Protein AF-A0A6B8VUT7-F1 (afdb_monomer_lite)

Secondary structure (DSSP, 8-state):
-PPPPB--TTT---SB-GGGEEE-TTSTTSEEEEEHHHHHHHHHHHHHHHHT--HHHHHHT--SEEE-TTT--EEEGGGEEE-TTSTTSEEEEEHHHHHHHHHHHHHHHHHHHHS--

Structure (mmCIF, N/CA/C/O backbone):
data_AF-A0A6B8VUT7-F1
#
_entry.id   AF-A0A6B8VUT7-F1
#
loop_
_atom_site.group_PDB
_atom_site.id
_atom_site.type_symbol
_atom_site.label_atom_id
_atom_site.label_alt_id
_atom_site.label_comp_id
_atom_site.label_asym_id
_atom_site.label_entity_id
_atom_site.label_seq_id
_atom_site.pdbx_PDB_ins_code
_atom_site.Cartn_x
_atom_site.Cartn_y
_atom_site.Cartn_z
_atom_site.occupancy
_atom_site.B_iso_or_equiv
_atom_site.auth_seq_id
_atom_site.auth_comp_id
_atom_site.auth_asym_id
_atom_site.auth_atom_id
_atom_site.pdbx_PDB_model_num
ATOM 1 N N . MET A 1 1 ? 16.690 -17.423 -32.314 1.00 42.66 1 MET A N 1
ATOM 2 C CA . MET A 1 1 ? 15.852 -16.306 -31.819 1.00 42.66 1 MET A CA 1
ATOM 3 C C . MET A 1 1 ? 16.612 -15.572 -30.718 1.00 42.66 1 MET A C 1
ATOM 5 O O . MET A 1 1 ? 16.993 -16.206 -29.741 1.00 42.66 1 MET A O 1
ATOM 9 N N . GLY A 1 2 ? 16.933 -14.287 -30.903 1.00 60.50 2 GLY A N 1
ATOM 10 C CA . GLY A 1 2 ? 17.721 -13.513 -29.932 1.00 60.50 2 GLY A CA 1
ATOM 11 C C . GLY A 1 2 ? 16.927 -13.220 -28.656 1.00 60.50 2 GLY A C 1
ATOM 12 O O . GLY A 1 2 ? 15.761 -12.843 -28.732 1.00 60.50 2 GLY A O 1
ATOM 13 N N . LYS A 1 3 ? 17.537 -13.405 -27.477 1.00 61.84 3 LYS A N 1
ATOM 14 C CA . LYS A 1 3 ? 16.908 -13.043 -26.193 1.00 61.84 3 LYS A CA 1
ATOM 15 C C . LYS A 1 3 ? 16.643 -11.528 -26.163 1.00 61.84 3 LYS A C 1
ATOM 17 O O . LYS A 1 3 ? 17.546 -10.773 -26.531 1.00 61.84 3 LYS A O 1
ATOM 22 N N . PRO A 1 4 ? 15.465 -11.066 -25.706 1.00 66.25 4 PRO A N 1
ATOM 23 C CA . PRO A 1 4 ? 15.194 -9.639 -25.644 1.00 66.25 4 PRO A CA 1
ATOM 24 C C . PRO A 1 4 ? 16.096 -8.978 -24.597 1.00 66.25 4 PRO A C 1
ATOM 26 O O . PRO A 1 4 ? 16.273 -9.503 -23.493 1.00 66.25 4 PRO A O 1
ATOM 29 N N . ARG A 1 5 ? 16.689 -7.843 -24.977 1.00 78.06 5 ARG A N 1
ATOM 30 C CA . ARG A 1 5 ? 17.632 -7.060 -24.172 1.00 78.06 5 ARG A CA 1
ATOM 31 C C . ARG A 1 5 ? 16.873 -5.923 -23.498 1.00 78.06 5 ARG A C 1
ATOM 33 O O . ARG A 1 5 ? 16.261 -5.109 -24.181 1.00 78.06 5 ARG A O 1
ATOM 40 N N . TYR A 1 6 ? 16.918 -5.867 -22.171 1.00 86.50 6 TYR A N 1
ATOM 41 C CA . TYR A 1 6 ? 16.298 -4.797 -21.388 1.00 86.50 6 TYR A CA 1
ATOM 42 C C . TYR A 1 6 ? 17.355 -3.976 -20.653 1.00 86.50 6 TYR A C 1
ATOM 44 O O . TYR A 1 6 ? 18.404 -4.494 -20.262 1.00 86.50 6 TYR A O 1
ATOM 52 N N . ARG A 1 7 ? 17.046 -2.699 -20.424 1.00 93.31 7 ARG A N 1
ATOM 53 C CA . ARG A 1 7 ? 17.853 -1.776 -19.621 1.00 93.31 7 ARG 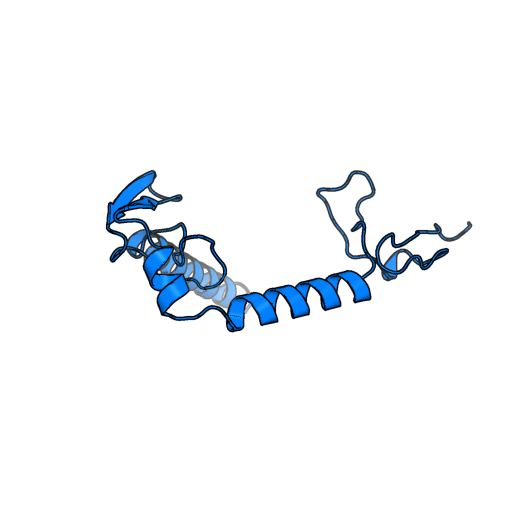A CA 1
ATOM 54 C C . ARG A 1 7 ? 17.096 -1.401 -18.356 1.00 93.31 7 ARG A C 1
ATOM 56 O O . ARG A 1 7 ? 15.909 -1.089 -18.414 1.00 93.31 7 ARG A O 1
ATOM 63 N N . CYS A 1 8 ? 17.778 -1.419 -17.214 1.00 95.94 8 CYS A N 1
ATOM 64 C CA . CYS A 1 8 ? 17.235 -0.874 -15.975 1.00 95.94 8 CYS A CA 1
ATOM 65 C C . CYS A 1 8 ? 17.685 0.588 -15.825 1.00 95.94 8 CYS A C 1
ATOM 67 O O . CYS A 1 8 ? 18.880 0.811 -15.663 1.00 95.94 8 CYS A O 1
ATOM 69 N N . PRO A 1 9 ? 16.780 1.582 -15.799 1.00 94.75 9 PRO A N 1
ATOM 70 C CA . PRO A 1 9 ? 17.174 2.990 -15.694 1.00 94.75 9 PRO A CA 1
ATOM 71 C C . PRO A 1 9 ? 17.684 3.395 -14.300 1.00 94.75 9 PRO A C 1
ATOM 73 O O . PRO A 1 9 ? 18.161 4.503 -14.131 1.00 94.75 9 PRO A O 1
ATOM 76 N N . ASP A 1 10 ? 17.564 2.527 -13.291 1.00 94.94 10 ASP A N 1
ATOM 77 C CA . ASP A 1 10 ? 17.937 2.838 -11.900 1.00 94.94 10 ASP A CA 1
ATOM 78 C C . ASP A 1 10 ? 19.337 2.344 -11.510 1.00 94.94 10 ASP A C 1
ATOM 80 O O . ASP A 1 10 ? 19.945 2.875 -10.594 1.00 94.94 10 ASP A O 1
ATOM 84 N N . CYS A 1 11 ? 19.845 1.302 -12.168 1.00 95.62 11 CYS A N 1
ATOM 85 C CA . CYS A 1 11 ? 21.237 0.856 -12.000 1.00 95.62 11 CYS A CA 1
ATOM 86 C C . CYS A 1 11 ? 22.015 0.869 -13.315 1.00 95.62 11 CYS A C 1
ATOM 88 O O . CYS A 1 11 ? 23.101 0.309 -13.378 1.00 95.62 11 CYS A O 1
ATOM 90 N N . GLU A 1 12 ? 21.400 1.404 -14.369 1.00 94.81 12 GLU A N 1
ATOM 91 C CA . GLU A 1 12 ? 21.933 1.565 -15.726 1.00 94.81 12 GLU A CA 1
ATOM 92 C C . GLU A 1 12 ? 22.423 0.284 -16.417 1.00 94.81 12 GLU A C 1
ATOM 94 O O . GLU A 1 12 ? 22.817 0.330 -17.576 1.00 94.81 12 GLU A O 1
ATOM 99 N N . ARG A 1 13 ? 22.298 -0.882 -15.768 1.00 93.69 13 ARG A N 1
ATOM 100 C CA . ARG A 1 13 ? 22.613 -2.189 -16.348 1.00 93.69 13 ARG A CA 1
ATOM 101 C C . ARG A 1 13 ? 21.796 -2.432 -17.614 1.00 93.69 13 ARG A C 1
ATOM 103 O O . ARG A 1 13 ? 20.560 -2.361 -17.603 1.00 93.69 13 ARG A O 1
ATOM 110 N N . GLU A 1 14 ? 22.505 -2.787 -18.674 1.00 93.56 14 GLU A N 1
ATOM 111 C CA . GLU A 1 14 ? 21.962 -3.098 -19.992 1.00 93.56 14 GLU A CA 1
ATOM 112 C C . GLU A 1 14 ? 21.970 -4.604 -20.265 1.00 93.56 14 GLU A C 1
ATOM 114 O O . GLU A 1 14 ? 22.536 -5.390 -19.505 1.00 93.56 14 GLU A O 1
ATOM 119 N N . ASN A 1 15 ? 21.340 -5.015 -21.371 1.00 90.19 15 ASN A N 1
ATOM 120 C CA . ASN A 1 15 ? 21.291 -6.409 -21.830 1.00 90.19 15 ASN A CA 1
ATOM 121 C C . ASN A 1 15 ? 20.771 -7.402 -20.773 1.00 90.19 15 ASN A C 1
ATOM 123 O O . ASN A 1 15 ? 21.081 -8.593 -20.812 1.00 90.19 15 ASN A O 1
ATOM 127 N N . LEU A 1 16 ? 19.951 -6.925 -19.835 1.00 90.44 16 LEU A N 1
ATOM 128 C CA . LEU A 1 16 ? 19.370 -7.761 -18.798 1.00 90.44 16 LEU A CA 1
ATOM 129 C C . LEU A 1 16 ? 18.327 -8.701 -19.405 1.00 90.44 16 LEU A C 1
ATOM 131 O O . LEU A 1 16 ? 17.507 -8.305 -20.237 1.00 90.44 16 LEU A O 1
ATOM 135 N N . ALA A 1 17 ? 18.337 -9.949 -18.937 1.00 91.81 17 ALA A N 1
ATOM 136 C CA . ALA A 1 17 ? 17.335 -10.935 -19.308 1.00 91.81 17 ALA A CA 1
ATOM 137 C C . ALA A 1 17 ? 15.948 -10.540 -18.781 1.00 91.81 17 ALA A C 1
ATOM 139 O O . ALA A 1 17 ? 15.818 -9.975 -17.697 1.00 91.81 17 ALA A O 1
ATOM 140 N N . VAL A 1 18 ? 14.895 -10.946 -19.494 1.00 90.56 18 VAL A N 1
ATOM 141 C CA . VAL A 1 18 ? 13.486 -10.737 -19.102 1.00 90.56 18 VAL A CA 1
ATOM 142 C C . VAL A 1 18 ? 13.203 -11.197 -17.663 1.00 90.56 18 VAL A C 1
ATOM 144 O O . VAL A 1 18 ? 12.431 -10.572 -16.938 1.00 90.56 18 VAL A O 1
ATOM 147 N N . SER A 1 19 ? 13.840 -12.290 -17.229 1.00 91.75 19 SER A N 1
ATOM 148 C CA . SER A 1 19 ? 13.694 -12.854 -15.881 1.00 91.75 19 SER A CA 1
ATOM 149 C C . SER A 1 19 ? 14.190 -11.920 -14.773 1.00 91.75 19 SER A C 1
ATOM 151 O O . SER A 1 19 ? 13.760 -12.058 -13.629 1.00 91.75 19 SER A O 1
ATOM 153 N N . GLN A 1 20 ? 15.033 -10.939 -15.107 1.00 95.50 20 GLN A N 1
ATOM 154 C CA . GLN A 1 20 ? 15.515 -9.909 -14.187 1.00 95.50 20 GLN A CA 1
ATOM 155 C C . GLN A 1 20 ? 14.477 -8.820 -13.916 1.00 95.50 20 GLN A C 1
ATOM 157 O O . GLN A 1 20 ? 14.744 -7.927 -13.118 1.00 95.50 20 GLN A O 1
ATOM 162 N N . PHE A 1 21 ? 13.288 -8.895 -14.515 1.00 95.56 21 PHE A N 1
ATOM 163 C CA . PHE A 1 21 ? 12.183 -7.963 -14.302 1.00 95.56 21 PHE A CA 1
ATOM 164 C C . PHE A 1 21 ? 10.962 -8.715 -13.759 1.00 95.56 21 PHE A C 1
ATOM 166 O O . PHE A 1 21 ? 10.794 -9.925 -13.966 1.00 95.56 21 PHE A O 1
ATOM 173 N N . TYR A 1 22 ? 10.118 -8.023 -12.995 1.00 95.75 22 TYR A N 1
ATOM 174 C CA . TYR A 1 22 ? 8.835 -8.583 -12.575 1.00 95.75 22 TYR A CA 1
ATOM 175 C C . TYR A 1 22 ? 7.845 -8.527 -13.736 1.00 95.75 22 TYR A C 1
ATOM 177 O O . TYR A 1 22 ? 7.964 -7.692 -14.632 1.00 95.75 22 TYR A O 1
ATOM 185 N N . PHE A 1 23 ? 6.879 -9.441 -13.731 1.00 95.19 23 PHE A N 1
ATOM 186 C CA . PHE A 1 23 ? 5.731 -9.335 -14.620 1.00 95.19 23 PHE A CA 1
ATOM 187 C C . PHE A 1 23 ? 4.830 -8.196 -14.137 1.00 95.19 23 PHE A C 1
ATOM 189 O O . PHE A 1 23 ? 4.543 -8.108 -12.943 1.00 95.19 23 PHE A O 1
ATOM 196 N N . ASP A 1 24 ? 4.409 -7.334 -15.057 1.00 94.56 24 ASP A N 1
ATOM 197 C CA . ASP A 1 24 ? 3.531 -6.207 -14.759 1.00 94.56 24 ASP A CA 1
ATOM 198 C C . ASP A 1 24 ? 2.478 -6.067 -15.858 1.00 94.56 24 ASP A C 1
ATOM 200 O O . ASP A 1 24 ? 2.746 -5.541 -16.938 1.00 94.56 24 ASP A O 1
ATOM 204 N N . LYS A 1 25 ? 1.264 -6.537 -15.558 1.00 94.69 25 LYS A N 1
ATOM 205 C CA . LYS A 1 25 ? 0.118 -6.489 -16.475 1.00 94.69 25 LYS A CA 1
ATOM 206 C C . LYS A 1 25 ? -0.383 -5.072 -16.767 1.00 94.69 25 LYS A C 1
ATOM 208 O O . LYS A 1 25 ? -1.189 -4.897 -17.669 1.00 94.69 25 LYS A O 1
ATOM 213 N N . THR A 1 26 ? 0.042 -4.076 -15.988 1.00 93.56 26 THR A N 1
ATOM 214 C CA . THR A 1 26 ? -0.363 -2.676 -16.188 1.00 93.56 26 THR A CA 1
ATOM 215 C C . THR A 1 26 ? 0.497 -1.966 -17.231 1.00 93.56 26 THR A C 1
ATOM 217 O O . THR A 1 26 ? 0.165 -0.865 -17.665 1.00 93.56 26 THR A O 1
ATOM 220 N N . LYS A 1 27 ? 1.617 -2.576 -17.639 1.00 90.31 27 LYS A N 1
ATOM 221 C CA . LYS A 1 27 ? 2.547 -2.014 -18.618 1.00 90.31 27 LYS A CA 1
ATOM 222 C C . LYS A 1 27 ? 2.321 -2.653 -19.988 1.00 90.31 27 LYS A C 1
ATOM 224 O O . LYS A 1 27 ? 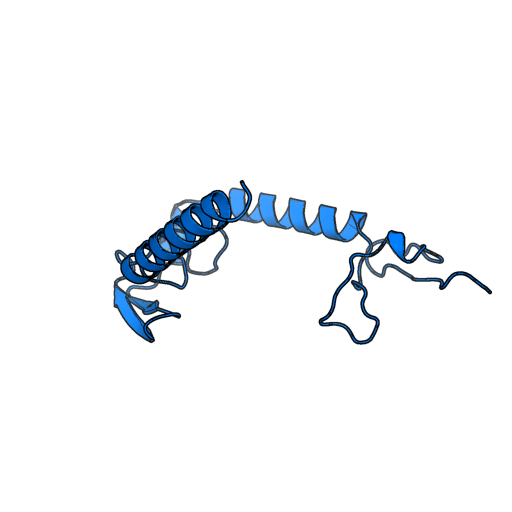2.225 -3.877 -20.049 1.00 90.31 27 LYS A O 1
ATOM 229 N N . PRO A 1 28 ? 2.361 -1.878 -21.091 1.00 87.75 28 PRO A N 1
ATOM 230 C CA . PRO A 1 28 ? 2.236 -2.429 -22.444 1.00 87.75 28 PRO A CA 1
ATOM 231 C C . PRO A 1 28 ? 3.254 -3.540 -22.746 1.00 87.75 28 PRO A C 1
ATOM 233 O O . PRO A 1 28 ? 2.933 -4.522 -23.401 1.00 87.75 28 PRO A O 1
ATOM 236 N N . ALA A 1 29 ? 4.472 -3.427 -22.206 1.00 85.75 29 ALA A N 1
ATOM 237 C CA . ALA A 1 29 ? 5.533 -4.423 -22.372 1.00 85.75 29 ALA A CA 1
ATOM 238 C C . ALA A 1 29 ? 5.395 -5.664 -21.460 1.00 85.75 29 ALA A C 1
ATOM 240 O O . ALA A 1 29 ? 6.249 -6.549 -21.497 1.00 85.75 29 ALA A O 1
ATOM 241 N N . GLY A 1 30 ? 4.387 -5.716 -20.580 1.00 91.62 30 GLY A N 1
ATOM 242 C CA . GLY A 1 30 ? 4.160 -6.825 -19.646 1.00 91.62 30 GLY A CA 1
ATOM 243 C C . GLY A 1 30 ? 5.237 -6.998 -18.564 1.00 91.62 30 GLY A C 1
ATOM 244 O O . GLY A 1 30 ? 5.281 -8.028 -17.886 1.00 91.62 30 GLY A O 1
ATOM 245 N N . ARG A 1 31 ? 6.151 -6.034 -18.408 1.00 92.94 31 ARG A N 1
ATOM 246 C CA . ARG A 1 31 ? 7.310 -6.108 -17.504 1.00 92.94 31 ARG A CA 1
ATOM 247 C C . ARG A 1 31 ? 7.503 -4.813 -16.729 1.00 92.94 31 ARG A C 1
ATOM 249 O O . ARG A 1 31 ? 7.190 -3.730 -17.220 1.00 92.94 31 ARG A O 1
ATOM 256 N N . SER A 1 32 ? 8.059 -4.934 -15.525 1.00 94.06 32 SER A N 1
ATOM 257 C CA . SER A 1 32 ? 8.444 -3.784 -14.711 1.00 94.06 32 SER A CA 1
ATOM 258 C C . SER A 1 32 ? 9.543 -2.963 -15.386 1.00 94.06 32 SER A C 1
ATOM 260 O O . SER A 1 32 ? 10.411 -3.502 -16.063 1.00 94.06 32 SER A O 1
ATOM 262 N N . THR A 1 33 ? 9.545 -1.652 -15.144 1.00 93.38 33 THR A N 1
ATOM 263 C CA . THR A 1 33 ? 10.583 -0.735 -15.645 1.00 93.38 33 THR A CA 1
ATOM 264 C C . THR A 1 33 ? 11.947 -0.991 -15.000 1.00 93.38 33 THR A C 1
ATOM 266 O O . THR A 1 33 ? 12.983 -0.874 -15.645 1.00 93.38 33 THR A O 1
ATOM 269 N N . TYR A 1 34 ? 11.956 -1.343 -13.714 1.00 95.88 34 TYR A N 1
ATOM 270 C CA . TYR A 1 34 ? 13.175 -1.599 -12.953 1.00 95.88 34 TYR A CA 1
ATOM 271 C C . TYR A 1 34 ? 13.435 -3.095 -12.830 1.00 95.88 34 TYR A C 1
ATOM 273 O O . TYR A 1 34 ? 12.494 -3.892 -12.739 1.00 95.88 34 TYR A O 1
ATOM 281 N N . CYS A 1 35 ? 14.711 -3.471 -12.748 1.00 96.56 35 CYS A N 1
ATOM 282 C CA . CYS A 1 35 ? 15.081 -4.846 -12.450 1.00 96.56 35 CYS A CA 1
ATOM 283 C C . CYS A 1 35 ? 14.645 -5.247 -11.029 1.00 96.56 35 CYS A C 1
ATOM 285 O O . CYS A 1 35 ? 14.301 -4.410 -10.181 1.00 96.56 35 CYS A O 1
ATOM 287 N N . ARG A 1 36 ? 14.652 -6.552 -10.752 1.00 96.88 36 ARG A N 1
ATOM 288 C CA . ARG A 1 36 ? 14.215 -7.136 -9.480 1.00 96.88 36 ARG A CA 1
ATOM 289 C C . ARG A 1 36 ? 15.018 -6.602 -8.301 1.00 96.88 36 ARG A C 1
ATOM 291 O O . ARG A 1 36 ? 14.413 -6.299 -7.273 1.00 96.88 36 ARG A O 1
ATOM 298 N N . ASP A 1 37 ? 16.329 -6.440 -8.457 1.00 97.25 37 ASP A N 1
ATOM 299 C CA . ASP A 1 37 ? 17.210 -5.932 -7.400 1.00 97.25 37 ASP A CA 1
ATOM 300 C C . ASP A 1 37 ? 16.869 -4.488 -7.042 1.00 97.25 37 ASP A C 1
ATOM 302 O O . ASP A 1 37 ? 16.588 -4.190 -5.883 1.00 97.25 37 ASP A O 1
ATOM 306 N N . CYS A 1 38 ? 16.789 -3.609 -8.046 1.00 97.75 38 CYS A N 1
ATOM 307 C CA . CYS A 1 38 ? 16.391 -2.211 -7.878 1.00 97.75 38 CYS A CA 1
ATOM 308 C C . CYS A 1 38 ? 15.002 -2.085 -7.250 1.00 97.75 38 CYS A C 1
ATOM 310 O O . CYS A 1 38 ? 14.795 -1.315 -6.314 1.00 97.75 38 CYS A O 1
ATOM 312 N N . THR A 1 39 ? 14.053 -2.902 -7.708 1.00 96.94 39 THR A N 1
ATOM 313 C CA . THR A 1 39 ? 12.703 -2.942 -7.141 1.00 96.94 39 THR A CA 1
ATOM 314 C C . THR A 1 39 ? 12.732 -3.345 -5.664 1.00 96.94 39 THR A C 1
ATOM 316 O O . THR A 1 39 ? 12.105 -2.691 -4.832 1.00 96.94 39 THR A O 1
ATOM 319 N N . ARG A 1 40 ? 13.481 -4.396 -5.305 1.00 97.31 40 ARG A N 1
ATOM 320 C CA . ARG A 1 40 ? 13.620 -4.862 -3.915 1.00 97.31 40 ARG A CA 1
ATOM 321 C C . ARG A 1 40 ? 14.317 -3.827 -3.040 1.00 97.31 40 ARG A C 1
ATOM 323 O O . ARG A 1 40 ? 13.848 -3.582 -1.931 1.00 97.31 40 ARG A O 1
ATOM 330 N N . ARG A 1 41 ? 15.386 -3.201 -3.534 1.00 97.50 41 ARG A N 1
ATOM 331 C CA . ARG A 1 41 ? 16.106 -2.124 -2.847 1.00 97.50 41 ARG A CA 1
ATOM 332 C C . ARG A 1 41 ? 15.166 -0.963 -2.522 1.00 97.50 41 ARG A C 1
ATOM 334 O O . ARG A 1 41 ? 14.984 -0.651 -1.350 1.00 97.50 41 ARG A O 1
ATOM 341 N N . ARG A 1 42 ? 14.456 -0.430 -3.521 1.00 96.12 42 ARG A N 1
ATOM 342 C CA . ARG A 1 42 ? 13.466 0.649 -3.338 1.00 96.12 42 ARG A CA 1
ATOM 343 C C . ARG A 1 42 ? 12.354 0.267 -2.360 1.00 96.12 42 ARG A C 1
ATOM 345 O O . ARG A 1 42 ? 11.935 1.079 -1.539 1.00 96.12 42 ARG A O 1
ATOM 352 N N . GLN A 1 43 ? 11.875 -0.978 -2.405 1.00 96.00 43 GLN A N 1
ATOM 353 C CA . GLN A 1 43 ? 10.893 -1.459 -1.431 1.00 96.00 43 GLN A CA 1
ATOM 354 C C . GLN A 1 43 ? 11.455 -1.513 -0.006 1.00 96.00 43 GLN A C 1
ATOM 356 O O . GLN A 1 43 ? 10.721 -1.188 0.926 1.00 96.00 43 GLN A O 1
ATOM 361 N N . ARG A 1 44 ? 12.715 -1.926 0.183 1.00 96.88 44 ARG A N 1
ATOM 362 C CA . ARG A 1 44 ? 13.375 -1.931 1.500 1.00 96.88 44 ARG A CA 1
ATOM 363 C C . ARG A 1 44 ? 13.544 -0.512 2.031 1.00 96.88 44 ARG A C 1
ATOM 365 O O . ARG A 1 44 ? 13.103 -0.250 3.143 1.00 96.88 44 ARG A O 1
ATOM 372 N N . GLU A 1 45 ? 14.065 0.400 1.215 1.00 96.69 45 GLU A N 1
ATOM 373 C CA . GLU A 1 45 ? 14.212 1.818 1.565 1.00 96.69 45 GLU A CA 1
ATOM 374 C C . GLU A 1 45 ? 12.865 2.440 1.949 1.00 96.69 45 GLU A C 1
ATOM 376 O O . GLU A 1 45 ? 12.746 3.092 2.983 1.00 96.69 45 GLU A O 1
ATOM 381 N N . ARG A 1 46 ? 11.807 2.181 1.167 1.00 95.50 46 ARG A N 1
ATOM 382 C CA . ARG A 1 46 ? 10.453 2.637 1.504 1.00 95.50 46 ARG A CA 1
ATOM 383 C C . ARG A 1 46 ? 9.993 2.081 2.851 1.00 95.50 46 ARG A C 1
ATOM 385 O O . ARG A 1 46 ? 9.464 2.836 3.658 1.00 95.50 46 ARG A O 1
ATOM 392 N N . ARG A 1 47 ? 10.164 0.778 3.103 1.00 95.06 47 ARG A N 1
ATOM 393 C CA . ARG A 1 47 ? 9.777 0.164 4.386 1.00 95.06 47 ARG A CA 1
ATOM 394 C C . ARG A 1 47 ? 10.543 0.778 5.554 1.00 95.06 47 ARG A C 1
ATOM 396 O O . ARG A 1 47 ? 9.919 1.070 6.564 1.00 95.06 47 ARG A O 1
ATOM 403 N N . GLN A 1 48 ? 11.841 1.022 5.386 1.00 96.00 48 GLN A N 1
ATOM 404 C CA . GLN A 1 48 ? 12.690 1.653 6.392 1.00 96.00 48 GLN A CA 1
ATOM 405 C C . GLN A 1 48 ? 12.238 3.088 6.702 1.00 96.00 48 GLN A C 1
ATOM 407 O O . GLN A 1 48 ? 12.064 3.441 7.864 1.00 96.00 48 GLN A O 1
ATOM 412 N N . ARG A 1 49 ? 11.953 3.902 5.678 1.00 94.25 49 ARG A N 1
ATOM 413 C CA . ARG A 1 49 ? 11.399 5.255 5.879 1.00 94.25 49 ARG A CA 1
ATOM 414 C C . ARG A 1 49 ? 10.056 5.210 6.612 1.00 94.25 49 ARG A C 1
ATOM 416 O O . ARG A 1 49 ? 9.826 5.971 7.542 1.00 94.25 49 ARG A O 1
ATOM 423 N N . LEU A 1 50 ? 9.172 4.287 6.231 1.00 93.44 50 LEU A N 1
ATOM 424 C CA . LEU A 1 50 ? 7.861 4.139 6.871 1.00 93.44 50 LEU A CA 1
ATOM 425 C C . LEU A 1 50 ? 7.949 3.608 8.312 1.00 93.44 50 LEU A C 1
ATOM 427 O O . LEU A 1 50 ? 7.097 3.952 9.132 1.00 93.44 50 LEU A O 1
ATOM 431 N N . SER A 1 51 ? 8.949 2.783 8.642 1.00 92.44 51 SER A N 1
ATOM 432 C CA . SER A 1 51 ? 9.154 2.314 10.016 1.00 92.44 51 SER A CA 1
ATOM 433 C C . SER A 1 51 ? 9.671 3.422 10.928 1.00 92.44 51 SER A C 1
ATOM 435 O O . SER A 1 51 ? 9.303 3.439 12.097 1.00 92.44 51 SER A O 1
ATOM 437 N N . GLN A 1 52 ? 10.449 4.365 10.389 1.00 94.12 52 GLN A N 1
ATOM 438 C CA . GLN A 1 52 ? 11.054 5.473 11.137 1.00 94.12 52 GLN A CA 1
ATOM 439 C C . GLN A 1 52 ? 10.104 6.641 11.449 1.00 94.12 52 GLN A C 1
ATOM 441 O O . GLN A 1 52 ? 10.493 7.525 12.200 1.00 94.12 52 GLN A O 1
ATOM 446 N N . ARG A 1 53 ? 8.867 6.653 10.927 1.00 93.25 53 ARG A N 1
ATOM 447 C CA . ARG A 1 53 ? 7.882 7.708 11.247 1.00 93.25 53 ARG A CA 1
ATOM 448 C C . ARG A 1 53 ? 7.638 7.801 12.755 1.00 93.25 53 ARG A C 1
ATOM 450 O O . ARG A 1 53 ? 7.298 6.810 13.386 1.00 93.25 53 ARG A O 1
ATOM 457 N N . THR A 1 54 ? 7.756 8.969 13.347 1.00 93.94 54 THR A N 1
ATOM 458 C CA . THR A 1 54 ? 7.501 9.171 14.776 1.00 93.94 54 THR A CA 1
ATOM 459 C C . THR A 1 54 ? 6.005 9.126 15.091 1.00 93.94 54 THR A C 1
ATOM 461 O O . THR A 1 54 ? 5.157 9.330 14.218 1.00 93.94 54 THR A O 1
ATOM 464 N N . ASP A 1 55 ? 5.655 8.884 16.355 1.00 92.00 55 ASP A N 1
ATOM 465 C CA . ASP A 1 55 ? 4.253 8.933 16.787 1.00 92.00 55 ASP A CA 1
ATOM 466 C C . ASP A 1 55 ? 3.670 10.348 16.669 1.00 92.00 55 ASP A C 1
ATOM 468 O O . ASP A 1 55 ? 2.497 10.498 16.331 1.00 92.00 55 ASP A O 1
ATOM 472 N N . TYR A 1 56 ? 4.508 11.377 16.831 1.00 93.81 56 TYR A N 1
ATOM 473 C CA . TYR A 1 56 ? 4.141 12.768 16.577 1.00 93.81 56 TYR A CA 1
ATOM 474 C C . TYR A 1 56 ? 3.749 12.998 15.110 1.00 93.81 56 TYR A C 1
ATOM 476 O O . TYR A 1 56 ? 2.652 13.481 14.843 1.00 93.81 56 TYR A O 1
ATOM 484 N N . GLU A 1 57 ? 4.579 12.575 14.149 1.00 92.75 57 GLU A N 1
ATOM 485 C CA . GLU A 1 57 ? 4.264 12.673 12.711 1.00 92.75 57 GLU A CA 1
ATOM 486 C C . GLU A 1 57 ? 3.010 11.881 12.322 1.00 92.75 57 GLU A C 1
ATOM 488 O O . GLU A 1 57 ? 2.308 12.221 11.370 1.00 92.75 57 GLU A O 1
ATOM 493 N N . LEU A 1 58 ? 2.733 10.776 13.017 1.00 92.69 58 LEU A N 1
ATOM 494 C CA . LEU A 1 58 ? 1.517 10.004 12.789 1.00 92.69 58 LEU A CA 1
ATOM 495 C C . LEU A 1 58 ? 0.288 10.682 13.382 1.00 92.69 58 LEU A C 1
ATOM 497 O O . LEU A 1 58 ? -0.783 10.546 12.802 1.00 92.69 58 LEU A O 1
ATOM 501 N N . ALA A 1 59 ? 0.417 11.370 14.514 1.00 91.06 59 ALA A N 1
ATOM 502 C CA . ALA A 1 59 ? -0.677 12.104 15.131 1.00 91.06 59 ALA A CA 1
ATOM 503 C C . ALA A 1 59 ? -1.043 13.350 14.312 1.00 91.06 59 ALA A C 1
ATOM 505 O O . ALA A 1 59 ? -2.216 13.547 14.010 1.00 91.06 59 ALA A O 1
ATOM 506 N N . THR A 1 60 ? -0.051 14.133 13.877 1.00 93.94 60 THR A N 1
ATOM 507 C CA . THR A 1 60 ? -0.268 15.364 13.094 1.00 93.94 60 THR A CA 1
ATOM 508 C C . THR A 1 60 ? -0.785 15.102 11.682 1.00 93.94 60 THR A C 1
ATOM 510 O O . THR A 1 60 ? -1.463 15.949 11.108 1.00 93.94 60 THR A O 1
ATOM 513 N N . ALA A 1 61 ? -0.519 13.920 11.121 1.00 92.88 61 ALA A N 1
ATOM 514 C CA . ALA A 1 61 ? -1.040 13.532 9.815 1.00 92.88 61 ALA A CA 1
ATOM 515 C C . ALA A 1 61 ? -2.513 13.079 9.834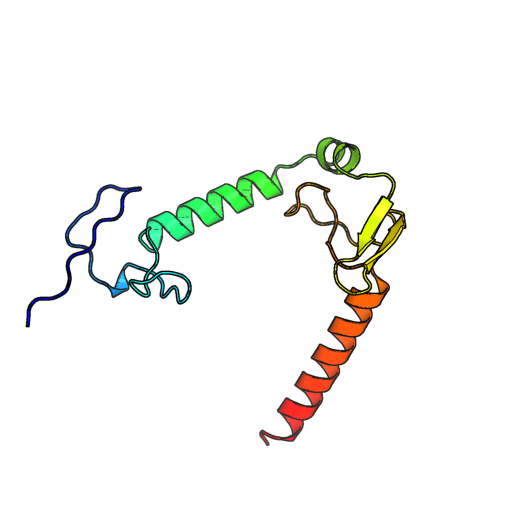 1.00 92.88 61 ALA A C 1
ATOM 517 O O . ALA A 1 61 ? -3.105 12.909 8.765 1.00 92.88 61 ALA A O 1
ATOM 518 N N . ARG A 1 62 ? -3.110 12.821 11.007 1.00 93.88 62 ARG A N 1
ATOM 519 C CA . ARG A 1 62 ? -4.498 12.345 11.089 1.00 93.88 62 ARG A CA 1
ATOM 520 C C . ARG A 1 62 ? -5.468 13.509 10.913 1.00 93.88 62 ARG A C 1
ATOM 522 O O . ARG A 1 62 ? -5.400 14.466 11.680 1.00 93.88 62 ARG A O 1
ATOM 529 N N . PRO A 1 63 ? -6.421 13.419 9.974 1.00 91.69 63 PRO A N 1
ATOM 530 C CA . PRO A 1 63 ? -7.525 14.366 9.945 1.00 91.69 63 PRO A CA 1
ATOM 531 C C . PRO A 1 63 ? -8.463 14.144 11.150 1.00 91.69 63 PRO A C 1
ATOM 533 O O . PRO A 1 63 ? -8.388 13.125 11.838 1.00 91.69 63 PRO A O 1
ATOM 536 N N . GLY A 1 64 ? -9.386 15.075 11.407 1.00 95.50 64 GLY A N 1
ATOM 537 C CA . GLY A 1 64 ? -10.460 14.856 12.392 1.00 95.50 64 GLY A CA 1
ATOM 538 C C . GLY A 1 64 ? -11.470 13.796 11.929 1.00 95.50 64 GLY A C 1
ATOM 539 O O . GLY A 1 64 ? -11.964 12.995 12.720 1.00 95.50 64 GLY A O 1
ATOM 540 N N . SER A 1 65 ? -11.710 13.725 10.617 1.00 97.19 65 SER A N 1
ATOM 541 C CA . SER A 1 65 ? -12.604 12.759 9.981 1.00 97.19 65 SER A CA 1
ATOM 542 C C . SER A 1 65 ? -12.050 12.273 8.638 1.00 97.19 65 SER A C 1
ATOM 544 O O . SER A 1 65 ? -11.215 12.923 8.009 1.00 97.19 65 SER A O 1
ATOM 546 N N . GLN A 1 66 ? -12.486 11.094 8.193 1.00 97.00 66 GLN A N 1
ATOM 547 C CA . GLN A 1 66 ? -12.083 10.499 6.920 1.00 97.00 66 GLN A CA 1
ATOM 548 C C . GLN A 1 66 ? -13.263 9.772 6.265 1.00 97.00 66 GLN A C 1
ATOM 550 O O . GLN A 1 66 ? -14.091 9.157 6.937 1.00 97.00 66 GLN A O 1
ATOM 555 N N . ARG A 1 67 ? -13.333 9.815 4.929 1.00 98.06 67 ARG A N 1
ATOM 556 C CA . ARG A 1 67 ? -14.302 9.037 4.146 1.00 98.06 67 ARG A CA 1
ATOM 557 C C . ARG A 1 67 ? -13.827 7.593 3.991 1.00 98.06 67 ARG A C 1
ATOM 559 O O . ARG A 1 67 ? -12.724 7.358 3.503 1.00 98.06 67 ARG A O 1
ATOM 566 N N . CYS A 1 68 ? -14.668 6.631 4.364 1.00 98.38 68 CYS A N 1
ATOM 567 C CA . CYS A 1 68 ? -14.408 5.215 4.107 1.00 98.38 68 CYS A CA 1
ATOM 568 C C . CYS A 1 68 ? -14.426 4.931 2.597 1.00 98.38 68 CYS A C 1
ATOM 570 O O . CYS A 1 68 ? -15.358 5.335 1.908 1.00 98.38 68 CYS A O 1
ATOM 572 N N . ASN A 1 69 ? -13.439 4.210 2.062 1.00 97.69 69 ASN A N 1
ATOM 573 C CA . ASN A 1 69 ? -13.419 3.858 0.636 1.00 97.69 69 ASN A CA 1
ATOM 574 C C . ASN A 1 69 ? -14.330 2.673 0.265 1.00 97.69 69 ASN A C 1
ATOM 576 O O . ASN A 1 69 ? -14.471 2.396 -0.920 1.00 97.69 69 ASN A O 1
ATOM 580 N N . VAL A 1 70 ? -14.912 1.985 1.256 1.00 97.94 70 VAL A N 1
ATOM 581 C CA . VAL A 1 70 ? -15.826 0.846 1.058 1.00 97.94 70 VAL A CA 1
ATOM 582 C C . VAL A 1 70 ? -17.281 1.295 1.162 1.00 97.94 70 VAL A C 1
ATOM 584 O O . VAL A 1 70 ? -18.025 1.196 0.199 1.00 97.94 70 VAL A O 1
ATOM 587 N N . CYS A 1 71 ? -17.691 1.833 2.316 1.00 97.88 71 CYS A N 1
ATOM 588 C CA . CYS A 1 71 ? -19.072 2.281 2.529 1.00 97.88 71 CYS A CA 1
ATOM 589 C C . CYS A 1 71 ? -19.306 3.757 2.181 1.00 97.88 71 CYS A C 1
ATOM 591 O O . CYS A 1 71 ? -20.426 4.240 2.296 1.00 97.88 71 CYS A O 1
ATOM 593 N N . HIS A 1 72 ? -18.262 4.498 1.796 1.00 98.00 72 HIS A N 1
ATOM 594 C CA . HIS A 1 72 ? -18.341 5.899 1.366 1.00 98.00 72 HIS A CA 1
ATOM 595 C C . HIS A 1 72 ? -18.846 6.920 2.400 1.00 98.00 72 HIS A C 1
ATOM 597 O O . HIS A 1 72 ? -18.941 8.102 2.061 1.00 98.00 72 HIS A O 1
ATOM 603 N N . VAL A 1 73 ? -19.069 6.510 3.653 1.00 98.25 73 VAL A N 1
ATOM 604 C CA . VAL A 1 73 ? -19.467 7.371 4.779 1.00 98.25 73 VAL A CA 1
ATOM 605 C C . VAL A 1 73 ? -18.254 8.081 5.389 1.00 98.25 73 VAL A C 1
ATOM 607 O O . VAL A 1 73 ? -17.193 7.475 5.571 1.00 98.25 73 VAL A O 1
ATOM 610 N N . VAL A 1 74 ? -18.411 9.367 5.720 1.00 98.19 74 VAL A N 1
ATOM 611 C CA . VAL A 1 74 ? -17.436 10.139 6.507 1.00 98.19 74 VAL A CA 1
ATOM 612 C C . VAL A 1 74 ? -17.591 9.770 7.977 1.00 98.19 74 VAL A C 1
ATOM 614 O O . VAL A 1 74 ? -18.676 9.888 8.539 1.00 98.19 74 VAL A O 1
ATOM 617 N N . LYS A 1 75 ? -16.509 9.301 8.594 1.00 97.88 75 LYS A N 1
ATOM 618 C CA . LYS A 1 75 ? -16.469 8.921 10.009 1.00 97.88 75 LYS A CA 1
ATOM 619 C C . LYS A 1 75 ? -15.311 9.628 10.705 1.00 97.88 75 LYS A C 1
ATOM 621 O O . LYS A 1 75 ? -14.348 10.037 10.055 1.00 97.88 75 LYS A O 1
ATOM 626 N N . ASN A 1 76 ? -15.393 9.738 12.024 1.00 97.69 76 ASN A N 1
ATOM 627 C CA . ASN A 1 76 ? -14.273 10.186 12.844 1.00 97.69 76 ASN A CA 1
ATOM 628 C C . ASN A 1 76 ? -13.092 9.211 12.725 1.00 97.69 76 ASN A C 1
ATOM 630 O O . ASN A 1 76 ? -13.260 8.031 12.402 1.00 97.69 76 ASN A O 1
ATOM 634 N N . THR A 1 77 ? -11.876 9.712 12.924 1.00 96.25 77 THR A N 1
ATOM 635 C CA . THR A 1 77 ? -10.658 8.926 12.678 1.00 96.25 77 THR A CA 1
ATOM 636 C C . THR A 1 77 ? -10.405 7.801 13.679 1.00 96.25 77 THR A C 1
ATOM 638 O O . THR A 1 77 ? -9.715 6.836 13.348 1.00 96.25 77 THR A O 1
ATOM 641 N N . ASP A 1 78 ? -11.039 7.844 14.847 1.00 95.94 78 ASP A N 1
ATOM 642 C CA . ASP A 1 78 ? -11.124 6.743 15.811 1.00 95.94 78 ASP A CA 1
ATOM 643 C C . ASP A 1 78 ? -11.817 5.496 15.227 1.00 95.94 78 ASP A C 1
ATOM 645 O O . ASP A 1 78 ? -11.484 4.372 15.601 1.00 95.94 78 ASP A O 1
ATOM 649 N N . GLN A 1 79 ? -12.703 5.670 14.240 1.00 97.56 79 GLN A N 1
ATOM 650 C CA . GLN A 1 79 ? -13.408 4.591 13.537 1.00 97.56 79 GLN A CA 1
ATOM 65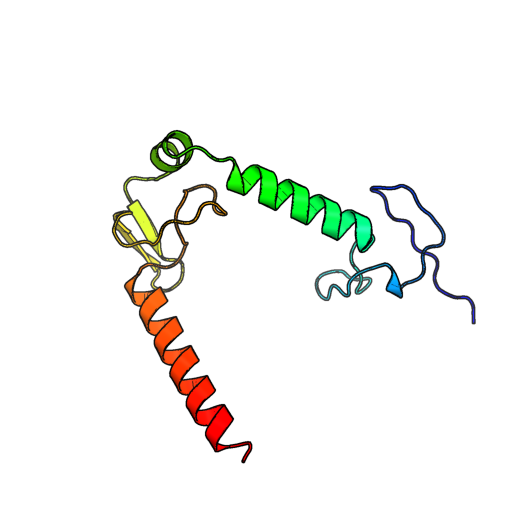1 C C . GLN A 1 79 ? -12.559 3.907 12.453 1.00 97.56 79 GLN A C 1
ATOM 653 O O . GLN A 1 79 ? -13.060 3.066 11.700 1.00 97.56 79 GLN A O 1
ATOM 658 N N . PHE A 1 80 ? -11.272 4.240 12.356 1.00 98.06 80 PHE A N 1
ATOM 659 C CA . PHE A 1 80 ? -10.319 3.638 11.427 1.00 98.06 80 PHE A CA 1
ATOM 660 C C . PHE A 1 80 ? -9.173 2.970 12.198 1.00 98.06 80 PHE A C 1
ATOM 662 O O . PHE A 1 80 ? -8.919 3.255 13.370 1.00 98.06 80 PHE A O 1
ATOM 669 N N . TYR A 1 81 ? -8.494 2.020 11.555 1.00 96.69 81 TYR A N 1
ATOM 670 C CA . TYR A 1 81 ? -7.271 1.429 12.101 1.00 96.69 81 TYR A CA 1
ATOM 671 C C . TYR A 1 81 ? -6.051 2.266 11.722 1.00 96.69 81 TYR A C 1
ATOM 673 O O . TYR A 1 81 ? -5.965 2.775 10.603 1.00 96.69 81 TYR A O 1
ATOM 681 N N . ASN A 1 82 ? -5.065 2.324 12.614 1.00 94.44 82 ASN A N 1
ATOM 682 C CA . ASN A 1 82 ? -3.801 3.003 12.349 1.00 94.44 82 ASN A CA 1
ATOM 683 C C . ASN A 1 82 ? -3.021 2.311 11.218 1.00 94.44 82 ASN A C 1
ATOM 685 O O . ASN A 1 82 ? -2.986 1.083 11.109 1.00 94.44 82 ASN A O 1
ATOM 689 N N . SER A 1 83 ? -2.359 3.102 10.375 1.00 94.75 83 SER A N 1
ATOM 690 C CA . SER A 1 83 ? -1.492 2.606 9.308 1.00 94.75 83 SER A CA 1
ATOM 691 C C . SER A 1 83 ? -0.314 3.542 9.065 1.00 94.75 83 SER A C 1
ATOM 693 O O . SER A 1 83 ? -0.459 4.633 8.529 1.00 94.75 83 SER A O 1
ATOM 695 N N . ARG A 1 84 ? 0.900 3.084 9.378 1.00 93.62 84 ARG A N 1
ATOM 696 C CA . ARG A 1 84 ? 2.128 3.870 9.145 1.00 93.62 84 ARG A CA 1
ATOM 697 C C . ARG A 1 84 ? 2.449 4.034 7.658 1.00 93.62 84 ARG A C 1
ATOM 699 O O . ARG A 1 84 ? 3.161 4.957 7.275 1.00 93.62 84 ARG A O 1
ATOM 706 N N . SER A 1 85 ? 1.909 3.149 6.817 1.00 91.69 85 SER A N 1
ATOM 707 C CA . SER A 1 85 ? 2.151 3.118 5.372 1.00 91.69 85 SER A CA 1
ATOM 708 C C . SER A 1 85 ? 1.318 4.104 4.556 1.00 91.69 85 SER A C 1
ATOM 710 O O . SER A 1 85 ? 1.591 4.270 3.368 1.00 91.69 85 SER A O 1
ATOM 712 N N . THR A 1 86 ? 0.303 4.718 5.160 1.00 94.06 86 THR A N 1
ATOM 713 C CA . THR A 1 86 ? -0.585 5.688 4.505 1.00 94.06 86 THR A CA 1
ATOM 714 C C . THR A 1 86 ? -0.216 7.113 4.908 1.00 94.06 86 THR A C 1
ATOM 716 O O . THR A 1 86 ? 0.194 7.305 6.058 1.00 94.06 86 THR A O 1
ATOM 719 N N . PRO A 1 87 ? -0.416 8.119 4.038 1.00 91.75 87 PRO A N 1
ATOM 720 C CA . PRO A 1 87 ? -0.152 9.520 4.372 1.00 91.75 87 PRO A CA 1
ATOM 721 C C . PRO A 1 87 ? -0.830 9.941 5.683 1.00 91.75 87 PRO A C 1
ATOM 723 O O . PRO A 1 87 ? -0.133 10.298 6.630 1.00 91.75 87 PRO A O 1
ATOM 726 N N . ASN A 1 88 ? -2.140 9.694 5.794 1.00 94.38 88 ASN A N 1
ATOM 727 C CA . ASN A 1 88 ? -2.995 10.105 6.918 1.00 94.38 88 ASN A CA 1
ATOM 728 C C . ASN A 1 88 ? -2.854 9.254 8.190 1.00 94.38 88 ASN A C 1
ATOM 730 O O . ASN A 1 88 ? -3.701 9.315 9.074 1.00 94.38 88 ASN A O 1
ATOM 734 N N . ALA A 1 89 ? -1.850 8.377 8.255 1.00 95.50 89 ALA A N 1
ATOM 735 C CA . ALA A 1 89 ? -1.650 7.438 9.358 1.00 95.50 89 ALA A CA 1
ATOM 736 C C . ALA A 1 89 ? -2.839 6.484 9.658 1.00 95.50 89 ALA A C 1
ATOM 738 O O . ALA A 1 89 ? -2.866 5.862 10.722 1.00 95.50 89 ALA A O 1
ATOM 739 N N . 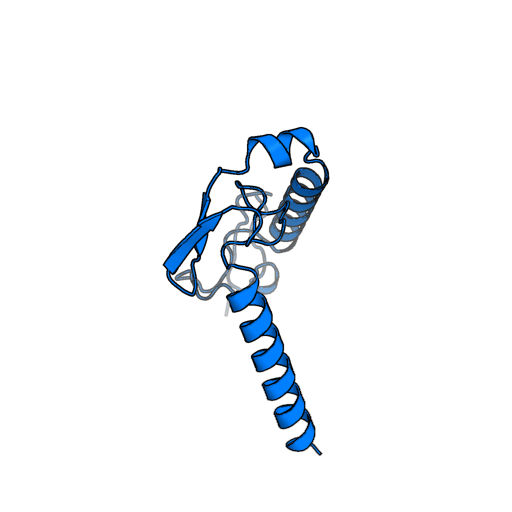LEU A 1 90 ? -3.799 6.326 8.735 1.00 96.75 90 LEU A N 1
ATOM 740 C CA . LEU A 1 90 ? -5.036 5.552 8.899 1.00 96.75 90 LEU A CA 1
ATOM 741 C C . LEU A 1 90 ? -5.328 4.682 7.671 1.00 96.75 90 LEU A C 1
ATOM 743 O O . LEU A 1 90 ? -5.059 5.061 6.533 1.00 96.75 90 LEU A O 1
ATOM 747 N N . ARG A 1 91 ? -5.945 3.518 7.887 1.00 96.75 91 ARG A N 1
ATOM 748 C CA . ARG A 1 91 ? -6.526 2.700 6.810 1.00 96.75 91 ARG A CA 1
ATOM 749 C C . ARG A 1 91 ? -7.636 3.474 6.091 1.00 96.75 91 ARG A C 1
ATOM 751 O O . ARG A 1 91 ? -8.330 4.270 6.707 1.00 96.75 91 ARG A O 1
ATOM 758 N N . TYR A 1 92 ? -7.833 3.190 4.803 1.00 96.94 92 TYR A N 1
ATOM 759 C CA . TYR A 1 92 ? -8.898 3.811 4.000 1.00 96.94 92 TYR A CA 1
ATOM 760 C C . TYR A 1 92 ? -10.298 3.251 4.293 1.00 96.94 92 TYR A C 1
ATOM 762 O O . TYR A 1 92 ? -11.289 3.944 4.078 1.00 96.94 92 TYR A O 1
ATOM 770 N N . ALA A 1 93 ? -10.384 2.018 4.796 1.00 98.00 93 ALA A N 1
ATOM 771 C CA . ALA A 1 93 ? -11.635 1.395 5.214 1.00 98.00 93 ALA A CA 1
ATOM 772 C C . ALA A 1 93 ? -11.856 1.597 6.719 1.00 98.00 93 ALA A C 1
ATOM 774 O O . ALA A 1 93 ? -10.906 1.496 7.504 1.00 98.00 93 ALA A O 1
ATOM 775 N N . CYS A 1 94 ? -13.103 1.848 7.124 1.00 98.25 94 CYS A N 1
ATOM 776 C CA . CYS A 1 94 ? -13.462 1.911 8.540 1.00 98.25 94 CYS A CA 1
ATOM 777 C C . CYS A 1 94 ? -13.355 0.529 9.204 1.00 98.25 94 CYS A C 1
ATOM 779 O O . CYS A 1 94 ? -13.237 -0.502 8.527 1.00 98.25 94 CYS A O 1
ATOM 781 N N . ARG A 1 95 ? -13.383 0.506 10.540 1.00 98.19 95 ARG A N 1
ATOM 782 C CA . ARG A 1 95 ? -13.293 -0.722 11.342 1.00 98.19 95 ARG A CA 1
ATOM 783 C C . ARG A 1 95 ? -14.389 -1.720 10.977 1.00 98.19 95 ARG A C 1
ATOM 785 O O . ARG A 1 95 ? -14.067 -2.877 10.748 1.00 98.19 95 ARG A O 1
ATOM 792 N N . ASP A 1 96 ? -15.628 -1.262 10.809 1.00 98.00 96 ASP A N 1
ATOM 793 C CA . ASP A 1 96 ? -16.766 -2.122 10.447 1.00 98.00 96 ASP A CA 1
ATOM 794 C C . ASP A 1 96 ? -16.532 -2.851 9.116 1.00 98.00 96 ASP A C 1
ATOM 796 O O . ASP A 1 96 ? -16.549 -4.080 9.065 1.00 98.00 96 ASP A O 1
ATOM 800 N N . CYS A 1 97 ? -16.222 -2.105 8.048 1.00 98.25 97 CYS A N 1
ATOM 801 C CA . CYS A 1 97 ? -15.949 -2.683 6.731 1.00 98.25 97 CYS A CA 1
ATOM 802 C C . CYS A 1 97 ? -14.709 -3.585 6.745 1.00 98.25 97 CYS A C 1
ATOM 804 O O . CYS A 1 97 ? -14.667 -4.597 6.052 1.00 98.25 97 CYS A O 1
ATOM 806 N N . SER A 1 98 ? -13.693 -3.235 7.539 1.00 96.88 98 SER A N 1
ATOM 807 C CA . SER A 1 98 ? -12.498 -4.070 7.692 1.00 96.88 98 SER A CA 1
ATOM 808 C C . SER A 1 98 ? -12.831 -5.400 8.374 1.00 96.88 98 SER A C 1
ATOM 810 O O . SER A 1 98 ? -12.359 -6.445 7.934 1.00 96.88 98 SER A O 1
ATOM 812 N N . SER A 1 99 ? -13.663 -5.377 9.416 1.00 96.94 99 SER A N 1
ATOM 813 C CA . SER A 1 99 ? -14.114 -6.573 10.133 1.00 96.94 99 SER A CA 1
ATOM 814 C C . SER A 1 99 ? -14.977 -7.476 9.254 1.00 96.94 99 SER A C 1
ATOM 816 O O . SER A 1 99 ? -14.748 -8.684 9.226 1.00 96.94 99 SER A O 1
ATOM 818 N N . GLN A 1 100 ? -15.905 -6.897 8.487 1.00 97.12 100 GLN A N 1
ATOM 819 C CA . GLN A 1 100 ? -16.725 -7.630 7.515 1.00 97.12 100 GLN A CA 1
ATOM 820 C C . GLN A 1 100 ? -15.853 -8.323 6.462 1.00 97.12 100 GLN A C 1
ATOM 822 O O . GLN A 1 100 ? -15.960 -9.532 6.277 1.00 97.12 100 GLN A O 1
ATOM 827 N N . ALA A 1 101 ? -14.896 -7.605 5.866 1.00 95.62 101 ALA A N 1
ATOM 828 C CA . ALA A 1 101 ? -13.982 -8.182 4.880 1.00 95.62 101 ALA A CA 1
ATOM 829 C C . ALA A 1 101 ? -13.138 -9.341 5.449 1.00 95.62 101 ALA A C 1
ATOM 831 O O . ALA A 1 101 ? -12.842 -10.310 4.746 1.00 95.62 101 ALA A O 1
ATOM 832 N N . VAL A 1 102 ? -12.739 -9.264 6.726 1.00 95.62 102 VAL A N 1
ATOM 833 C CA . VAL A 1 102 ? -12.031 -10.360 7.408 1.00 95.62 102 VAL A CA 1
ATOM 834 C C . VAL A 1 102 ? -12.953 -11.557 7.642 1.00 95.62 102 VAL A C 1
ATOM 836 O O . VAL A 1 102 ? -12.510 -12.688 7.443 1.00 95.62 102 VAL A O 1
ATOM 839 N N . ALA A 1 103 ? -14.210 -11.337 8.037 1.00 95.69 103 ALA A N 1
ATOM 840 C CA . ALA A 1 103 ? -15.197 -12.404 8.193 1.00 95.69 103 ALA A CA 1
ATOM 841 C C . ALA A 1 103 ? -15.443 -13.131 6.860 1.00 95.69 103 ALA A C 1
ATOM 843 O O . ALA A 1 103 ? -15.230 -14.338 6.781 1.00 95.69 103 ALA A O 1
ATOM 844 N N . GLU A 1 104 ? -15.714 -12.391 5.783 1.00 95.12 104 GLU A N 1
ATOM 845 C CA . GLU A 1 104 ? -15.898 -12.947 4.435 1.00 95.12 104 GLU A CA 1
ATOM 846 C C . GLU A 1 104 ? -14.673 -13.728 3.940 1.00 95.12 104 GLU A C 1
ATOM 848 O O . GLU A 1 104 ? -14.788 -14.752 3.267 1.00 95.12 104 GLU A O 1
ATOM 853 N N . TRP A 1 105 ? -13.461 -13.245 4.231 1.00 94.56 105 TRP A N 1
ATOM 854 C CA . TRP A 1 105 ? -12.235 -13.966 3.890 1.00 94.56 105 TRP A CA 1
ATOM 855 C C . TRP A 1 105 ? -12.104 -15.277 4.674 1.00 94.56 105 TRP A C 1
ATOM 857 O O . TRP A 1 105 ? -11.699 -16.289 4.100 1.00 94.56 105 TRP A O 1
ATOM 867 N N . ARG A 1 106 ? -12.457 -15.279 5.966 1.00 94.31 106 ARG A N 1
ATOM 868 C CA . ARG A 1 106 ? -12.455 -16.492 6.797 1.00 94.31 106 ARG A CA 1
ATOM 869 C C . ARG A 1 106 ? -13.474 -17.504 6.290 1.00 94.31 106 ARG A C 1
ATOM 871 O O . ARG A 1 106 ? -13.119 -18.671 6.160 1.00 94.31 106 ARG A O 1
ATOM 878 N N . ASP A 1 107 ? -14.678 -17.056 5.950 1.00 93.56 107 ASP A N 1
ATOM 879 C CA . ASP A 1 107 ? -15.728 -17.921 5.415 1.00 93.56 107 ASP A CA 1
ATOM 880 C C . ASP A 1 107 ? -15.313 -18.539 4.077 1.00 93.56 107 ASP A C 1
ATOM 882 O O . ASP A 1 107 ? -15.354 -19.759 3.939 1.00 93.56 107 ASP A O 1
ATOM 886 N N . ARG A 1 108 ? -14.791 -17.735 3.137 1.00 92.38 108 ARG A N 1
ATOM 887 C CA . ARG A 1 108 ? -14.264 -18.246 1.857 1.00 92.38 108 ARG A CA 1
ATOM 888 C C . ARG A 1 108 ? -13.133 -19.253 2.034 1.00 92.38 108 ARG A C 1
ATOM 890 O O . ARG A 1 108 ? -13.032 -20.215 1.284 1.00 92.38 108 ARG A O 1
ATOM 897 N N . ASN A 1 109 ? -12.250 -19.042 3.004 1.00 91.38 109 ASN A N 1
ATOM 898 C CA . ASN A 1 109 ? -11.150 -19.974 3.243 1.00 91.38 109 ASN A CA 1
ATOM 899 C C . ASN A 1 109 ? -11.571 -21.230 4.002 1.00 91.38 109 ASN A C 1
ATOM 901 O O . ASN A 1 109 ? -10.895 -22.250 3.871 1.00 91.38 109 ASN A O 1
ATOM 905 N N . ARG A 1 110 ? -12.658 -21.174 4.779 1.00 89.25 110 ARG A N 1
ATOM 906 C CA . ARG A 1 110 ? -13.283 -22.368 5.352 1.00 89.25 110 ARG A CA 1
ATOM 907 C C . ARG A 1 110 ? -13.877 -23.222 4.234 1.00 89.25 110 ARG A C 1
ATOM 909 O O . ARG A 1 110 ? -13.468 -24.368 4.089 1.00 89.25 110 ARG A O 1
ATOM 916 N N . THR A 1 111 ? -14.713 -22.635 3.377 1.00 81.88 111 THR A N 1
ATOM 917 C CA . THR A 1 111 ? -15.359 -23.367 2.276 1.00 81.88 111 THR A CA 1
ATOM 918 C C . THR A 1 111 ? -14.347 -23.924 1.273 1.00 81.88 111 THR A C 1
ATOM 920 O O . THR A 1 111 ? -14.469 -25.071 0.853 1.00 81.88 111 THR A O 1
ATOM 923 N N . ASN A 1 112 ? -13.289 -23.170 0.944 1.00 76.88 112 ASN A N 1
ATOM 924 C CA . ASN A 1 112 ? -12.218 -23.636 0.053 1.00 76.88 112 ASN A CA 1
ATOM 925 C C . ASN A 1 112 ? -11.370 -24.778 0.643 1.00 76.88 112 ASN A C 1
ATOM 927 O O . ASN A 1 112 ? -10.747 -25.519 -0.112 1.00 76.88 112 ASN A O 1
ATOM 931 N N . LYS A 1 113 ? -11.292 -24.910 1.976 1.00 72.19 113 LYS A N 1
ATOM 932 C CA . LYS A 1 113 ? -10.630 -26.056 2.626 1.00 72.19 113 LYS A CA 1
ATOM 933 C C . LYS A 1 113 ? -11.496 -27.313 2.607 1.00 72.19 113 LYS A C 1
ATOM 935 O O . LYS A 1 113 ? -10.950 -28.409 2.552 1.00 72.19 113 LYS A O 1
ATOM 940 N N . GLU A 1 114 ? -12.812 -27.146 2.668 1.00 61.31 114 GLU A N 1
ATOM 941 C CA . GLU A 1 114 ? -13.789 -28.241 2.648 1.00 61.31 114 GLU A CA 1
ATOM 942 C C . GLU A 1 114 ? -13.983 -28.821 1.239 1.00 61.31 114 GLU A C 1
ATOM 944 O O . GLU A 1 114 ? -14.324 -29.985 1.104 1.00 61.31 114 GLU A O 1
ATOM 949 N N . THR A 1 115 ? -13.717 -28.040 0.188 1.00 61.19 115 THR A N 1
ATOM 950 C CA . THR A 1 115 ? -13.850 -28.466 -1.222 1.00 61.19 115 THR A CA 1
ATOM 951 C C . THR A 1 115 ? -12.574 -29.051 -1.839 1.00 61.19 115 THR A C 1
ATOM 953 O O . THR A 1 115 ? -12.606 -29.488 -2.983 1.00 61.19 115 THR A O 1
ATOM 956 N N . ASN A 1 116 ? -11.451 -29.052 -1.113 1.00 57.94 116 ASN A N 1
ATOM 957 C CA . ASN A 1 116 ? -10.144 -29.550 -1.577 1.00 57.94 116 ASN A CA 1
ATOM 958 C C . ASN A 1 116 ? -9.646 -30.776 -0.775 1.00 57.94 116 ASN A C 1
ATOM 960 O O . ASN A 1 116 ? -8.444 -31.047 -0.755 1.00 57.94 116 ASN A O 1
ATOM 964 N N . GLN A 1 117 ? -10.554 -31.480 -0.091 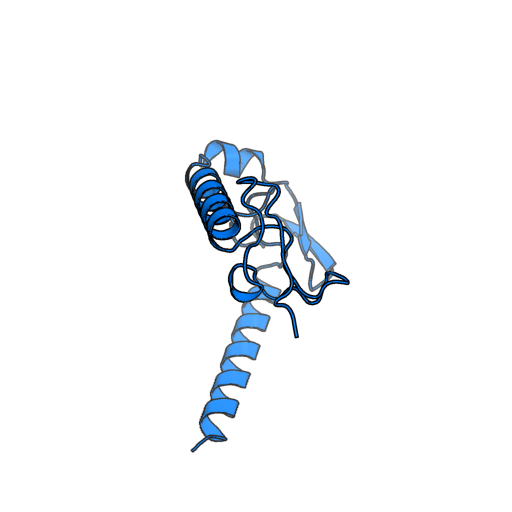1.00 47.78 117 GLN A N 1
ATOM 965 C CA . GLN A 1 117 ? -10.349 -32.808 0.506 1.00 47.78 117 GLN A CA 1
ATOM 966 C C . GLN A 1 117 ? -11.201 -33.825 -0.246 1.00 47.78 117 GLN A C 1
ATOM 968 O O . GLN A 1 117 ? -10.727 -34.973 -0.375 1.00 47.78 117 GLN A O 1
#

Organism: NCBI:txid2675218

Foldseek 3Di:
DDFDWAAQPVVRDIRDGQQQWDQDPVDPVRTDNHGPVSVVVVVVVLVVVLVPQDPVQQVVLADQWAQAPPPRDIDGQVQFDADSNDSSRTDSHGPVVVVVVVVVVVVVVVVVVVVVD

Radius of gyration: 20.64 Å; chains: 1; bounding box: 42×48×49 Å

pLDDT: mean 91.67, std 10.33, range [42.66, 98.38]

Sequence (117 aa):
MGKPRYRCPDCERENLAVSQFYFDKTKPAGRSTYCRDCTRRRQRERRQRLSQRTDYELATARPGSQRCNVCHVVKNTDQFYNSRSTPNALRYACRDCSSQAVAEWRDRNRTNKETNQ